Protein AF-A0A849DBI5-F1 (afdb_monomer)

Mean predicted aligned error: 13.07 Å

Secondary structure (DSSP, 8-state):
--HHHHHHHHHTT---------HHHHHHHHHHH-HHHHHHHHHHHHHHHHHHHHHHTTS-----------

Structure (mmCIF, N/CA/C/O backbone):
data_AF-A0A849DBI5-F1
#
_entry.id   AF-A0A849DBI5-F1
#
loop_
_atom_site.group_PDB
_atom_site.id
_atom_site.type_symbol
_atom_site.label_atom_id
_atom_site.label_alt_id
_atom_site.label_comp_id
_atom_site.label_asym_id
_atom_site.label_entity_id
_atom_site.label_seq_id
_atom_site.pdbx_PDB_ins_code
_atom_site.Cartn_x
_atom_site.Cartn_y
_atom_site.Cartn_z
_atom_site.occupancy
_atom_site.B_iso_or_equiv
_atom_site.auth_seq_id
_atom_site.auth_comp_id
_atom_site.auth_asym_id
_atom_site.auth_atom_id
_atom_site.pdbx_PDB_model_num
ATOM 1 N N . MET A 1 1 ? 15.796 -34.761 -53.008 1.00 52.72 1 MET A N 1
ATOM 2 C CA . MET A 1 1 ? 15.641 -33.290 -53.033 1.00 52.72 1 MET A CA 1
ATOM 3 C C . MET A 1 1 ? 14.666 -32.825 -51.941 1.00 52.72 1 MET A C 1
ATOM 5 O O . MET A 1 1 ? 13.942 -31.866 -52.136 1.00 52.72 1 MET A O 1
ATOM 9 N N . ASN A 1 2 ? 14.641 -33.495 -50.776 1.00 49.47 2 ASN A N 1
ATOM 10 C CA . ASN A 1 2 ? 13.513 -33.392 -49.831 1.00 49.47 2 ASN A CA 1
ATOM 11 C C . ASN A 1 2 ? 13.959 -32.833 -48.467 1.00 49.47 2 ASN A C 1
ATOM 13 O O . ASN A 1 2 ? 13.160 -32.246 -47.750 1.00 49.47 2 ASN A O 1
ATOM 17 N N . ILE A 1 3 ? 15.258 -32.931 -48.145 1.00 62.00 3 ILE A N 1
ATOM 18 C CA . ILE A 1 3 ? 15.839 -32.386 -46.907 1.00 62.00 3 ILE A CA 1
ATOM 19 C C . ILE A 1 3 ? 15.928 -30.848 -46.940 1.00 62.00 3 ILE A C 1
ATOM 21 O O . ILE A 1 3 ? 15.734 -30.185 -45.928 1.00 62.00 3 ILE A O 1
ATOM 25 N N . LYS A 1 4 ? 16.162 -30.270 -48.130 1.00 56.50 4 LYS A N 1
ATOM 26 C CA . LYS A 1 4 ? 16.276 -28.814 -48.328 1.00 56.50 4 LYS A CA 1
ATOM 27 C C . LYS A 1 4 ? 14.930 -28.102 -48.144 1.00 56.50 4 LYS A C 1
ATOM 29 O O . LYS A 1 4 ? 14.907 -26.983 -47.654 1.00 56.50 4 LYS A O 1
A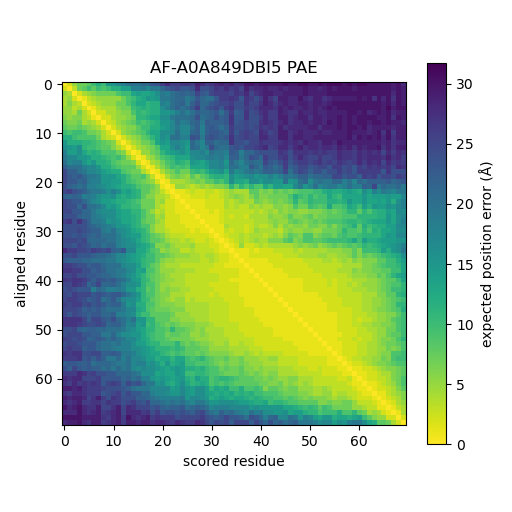TOM 34 N N . ILE A 1 5 ? 13.827 -28.771 -48.495 1.00 62.12 5 ILE A N 1
ATOM 35 C CA . ILE A 1 5 ? 12.457 -28.250 -48.364 1.00 62.12 5 ILE A CA 1
ATOM 36 C C . ILE A 1 5 ? 12.022 -28.245 -46.890 1.00 62.12 5 ILE A C 1
ATOM 38 O O . ILE A 1 5 ? 11.454 -27.260 -46.431 1.00 62.12 5 ILE A O 1
ATOM 42 N N . GLY A 1 6 ? 12.362 -29.292 -46.125 1.00 60.19 6 GLY A N 1
ATOM 43 C CA . GLY A 1 6 ? 12.099 -29.334 -44.680 1.00 60.19 6 GLY A CA 1
ATOM 44 C C . GLY A 1 6 ? 12.867 -28.266 -43.894 1.00 60.19 6 GLY A C 1
ATOM 45 O O . GLY A 1 6 ? 12.313 -27.653 -42.986 1.00 60.19 6 GLY A O 1
ATOM 46 N N . LEU A 1 7 ? 14.114 -27.982 -44.289 1.00 59.50 7 LEU A N 1
ATOM 47 C CA . LEU A 1 7 ? 14.923 -26.924 -43.675 1.00 59.50 7 LEU A CA 1
ATOM 48 C C . LEU A 1 7 ? 14.394 -25.515 -44.003 1.00 59.50 7 LEU A C 1
ATOM 50 O O . LEU A 1 7 ? 14.449 -24.631 -43.153 1.00 59.50 7 LEU A O 1
ATOM 54 N N . LEU A 1 8 ? 13.835 -25.314 -45.202 1.00 59.72 8 LEU A N 1
ATOM 55 C CA . LEU A 1 8 ? 13.232 -24.038 -45.606 1.00 59.72 8 LEU A CA 1
ATOM 56 C C . LEU A 1 8 ? 11.939 -23.732 -44.825 1.00 59.72 8 LEU A C 1
ATOM 58 O O . LEU A 1 8 ? 11.654 -22.572 -44.541 1.00 59.72 8 LEU A O 1
ATOM 62 N N . LEU A 1 9 ? 11.180 -24.768 -44.444 1.00 58.81 9 LEU A N 1
ATOM 63 C CA . LEU A 1 9 ? 9.931 -24.631 -43.688 1.00 58.81 9 LEU A CA 1
ATOM 64 C C . LEU A 1 9 ? 10.171 -24.248 -42.217 1.00 58.81 9 LEU A C 1
ATOM 66 O O . LEU A 1 9 ? 9.368 -23.528 -41.632 1.00 58.81 9 LEU A O 1
ATOM 70 N N . LEU A 1 10 ? 11.293 -24.676 -41.628 1.00 58.16 10 LEU A N 1
ATOM 71 C CA . LEU A 1 10 ? 11.625 -24.391 -40.226 1.00 58.16 10 LEU A CA 1
ATOM 72 C C . LEU A 1 10 ? 12.070 -22.934 -39.998 1.00 58.16 10 LEU A C 1
ATOM 74 O O . LEU A 1 10 ? 11.868 -22.387 -38.919 1.00 58.16 10 LEU A O 1
ATOM 78 N N . ILE A 1 11 ? 12.629 -22.284 -41.023 1.00 61.81 11 ILE A N 1
ATOM 79 C CA . ILE A 1 11 ? 13.083 -20.885 -40.956 1.00 61.81 11 ILE A CA 1
ATOM 80 C C . ILE A 1 11 ? 11.895 -19.904 -41.061 1.00 61.81 11 ILE A C 1
ATOM 82 O O . ILE A 1 11 ? 11.971 -18.786 -40.558 1.00 61.81 11 ILE A O 1
ATOM 86 N N . GLY A 1 12 ? 10.767 -20.326 -41.647 1.00 59.16 12 GLY A N 1
ATOM 87 C CA . GLY A 1 12 ? 9.587 -19.478 -41.859 1.00 59.16 12 GLY A CA 1
ATOM 88 C C . GLY A 1 12 ? 8.738 -19.182 -40.614 1.00 59.16 12 GLY A C 1
ATOM 89 O O . GLY A 1 12 ? 7.956 -18.237 -40.643 1.00 59.16 12 GLY A O 1
ATOM 90 N N . LEU A 1 13 ? 8.883 -19.943 -39.519 1.00 61.62 13 LEU A N 1
ATOM 91 C CA . LEU A 1 13 ? 8.105 -19.736 -38.282 1.00 61.62 13 LEU A CA 1
ATOM 92 C C . LEU A 1 13 ? 8.771 -18.786 -37.269 1.00 61.62 13 LEU A C 1
ATOM 94 O O . LEU A 1 13 ? 8.183 -18.475 -36.236 1.00 61.62 13 LEU A O 1
ATOM 98 N N . GLY A 1 14 ? 9.987 -18.315 -37.543 1.00 61.84 14 GLY A N 1
ATOM 99 C CA . GLY A 1 14 ? 10.759 -17.470 -36.633 1.00 61.84 14 GLY A CA 1
ATOM 100 C C . GLY A 1 14 ? 10.576 -15.973 -36.873 1.00 61.84 14 GLY A C 1
ATOM 101 O O . GLY A 1 14 ? 11.571 -15.261 -36.985 1.00 61.84 14 GLY A O 1
ATOM 102 N N . THR A 1 15 ? 9.349 -15.460 -36.986 1.00 62.00 15 THR A N 1
ATOM 103 C CA . THR A 1 15 ? 9.140 -14.002 -36.988 1.00 62.00 15 THR A CA 1
ATOM 104 C C . THR A 1 15 ? 9.299 -13.478 -35.564 1.00 62.00 15 THR A C 1
ATOM 106 O O . THR A 1 15 ? 8.367 -13.520 -34.760 1.00 62.00 15 THR A O 1
ATOM 109 N N . ILE A 1 16 ? 10.500 -13.004 -35.237 1.00 67.12 16 ILE A N 1
ATOM 110 C CA . ILE A 1 16 ? 10.772 -12.275 -33.999 1.00 67.12 16 ILE A CA 1
ATOM 111 C C . ILE A 1 16 ? 10.072 -10.916 -34.125 1.00 67.12 16 ILE A C 1
ATOM 113 O O . ILE A 1 16 ? 10.563 -10.014 -34.802 1.00 67.12 16 ILE A O 1
ATOM 117 N N . HIS A 1 17 ? 8.892 -10.78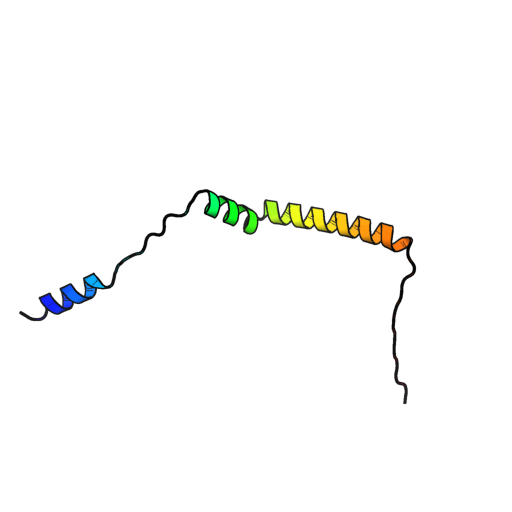2 -33.520 1.00 57.97 17 HIS A N 1
ATOM 118 C CA . HIS A 1 17 ? 8.224 -9.491 -33.373 1.00 57.97 17 HIS A CA 1
ATOM 119 C C . HIS A 1 17 ? 9.031 -8.634 -32.391 1.00 57.97 17 HIS A C 1
ATOM 121 O O . HIS A 1 17 ? 8.940 -8.810 -31.180 1.00 57.97 17 HIS A O 1
ATOM 127 N N . ALA A 1 18 ? 9.838 -7.716 -32.917 1.00 59.53 18 ALA A N 1
ATOM 128 C CA . ALA A 1 18 ? 10.434 -6.645 -32.131 1.00 59.53 18 ALA A CA 1
ATOM 129 C C . ALA A 1 18 ? 9.407 -5.509 -32.014 1.00 59.53 18 ALA A C 1
ATOM 131 O O . ALA A 1 18 ? 9.255 -4.693 -32.922 1.00 59.53 18 ALA A O 1
ATOM 132 N N . SER A 1 19 ? 8.650 -5.490 -30.919 1.00 69.06 19 SER A N 1
ATOM 133 C CA . SER A 1 19 ? 7.774 -4.373 -30.567 1.00 69.06 19 SER A CA 1
ATOM 134 C C . SER A 1 19 ? 8.629 -3.186 -30.120 1.00 69.06 19 SER A C 1
ATOM 136 O O . SER A 1 19 ? 9.423 -3.291 -29.186 1.00 69.06 19 SER A O 1
ATOM 138 N N . ALA A 1 20 ? 8.489 -2.049 -30.802 1.00 71.25 20 ALA A N 1
ATOM 139 C CA . ALA A 1 20 ? 9.160 -0.815 -30.416 1.00 71.25 20 ALA A CA 1
ATOM 140 C C . ALA A 1 20 ? 8.494 -0.249 -29.153 1.00 71.25 20 ALA A C 1
ATOM 142 O O . ALA A 1 20 ? 7.319 0.113 -29.180 1.00 71.25 20 ALA A O 1
ATOM 143 N N . VAL A 1 21 ? 9.242 -0.188 -28.052 1.00 74.44 21 VAL A N 1
ATOM 144 C CA . VAL A 1 21 ? 8.802 0.441 -26.801 1.00 74.44 21 VAL A CA 1
ATOM 145 C C . VAL A 1 21 ? 8.877 1.958 -26.966 1.00 74.44 21 VAL A C 1
ATOM 147 O O . VAL A 1 21 ? 9.907 2.489 -27.390 1.00 74.44 21 VAL A O 1
ATOM 150 N N . THR A 1 22 ? 7.794 2.668 -26.650 1.00 87.38 22 THR A N 1
ATOM 151 C CA . THR A 1 22 ? 7.773 4.133 -26.719 1.00 87.38 22 THR A CA 1
ATOM 152 C C . THR A 1 22 ? 8.305 4.752 -25.425 1.00 87.38 22 THR A C 1
ATOM 154 O O . THR A 1 22 ? 8.295 4.130 -24.365 1.00 87.38 22 THR A O 1
ATOM 157 N N . LEU A 1 23 ? 8.740 6.016 -25.474 1.00 82.88 23 LEU A N 1
ATOM 158 C CA . LEU A 1 23 ? 9.159 6.742 -24.265 1.00 82.88 23 LEU A CA 1
ATOM 159 C C . LEU A 1 23 ? 8.046 6.813 -23.212 1.00 82.88 23 LEU A C 1
ATOM 161 O O . LEU A 1 23 ? 8.335 6.770 -22.021 1.00 82.88 23 LEU A O 1
ATOM 165 N N . LYS A 1 24 ? 6.782 6.892 -23.646 1.00 84.81 24 LYS A N 1
ATOM 166 C CA . LYS A 1 24 ? 5.631 6.871 -22.742 1.00 84.81 24 LYS A CA 1
ATOM 167 C C . LYS A 1 24 ? 5.567 5.553 -21.973 1.00 84.81 24 LYS A C 1
ATOM 169 O O . LYS A 1 24 ? 5.389 5.585 -20.763 1.00 84.81 24 LYS A O 1
ATOM 174 N N . ASP A 1 25 ? 5.769 4.430 -22.655 1.00 85.69 25 ASP A N 1
ATOM 175 C CA . ASP A 1 25 ? 5.731 3.107 -22.025 1.00 85.69 25 ASP A CA 1
ATOM 176 C C . ASP A 1 25 ? 6.856 2.951 -20.994 1.00 85.69 25 ASP A C 1
ATOM 178 O O . ASP A 1 25 ? 6.635 2.393 -19.927 1.00 85.69 25 ASP A O 1
ATOM 182 N N . ILE A 1 26 ? 8.043 3.506 -21.271 1.00 85.94 26 ILE A N 1
ATOM 183 C CA . ILE A 1 26 ? 9.171 3.500 -20.324 1.00 85.94 26 ILE A CA 1
ATOM 184 C C . ILE A 1 26 ? 8.859 4.365 -19.104 1.00 85.94 26 ILE A C 1
ATOM 186 O O . ILE A 1 26 ? 9.142 3.967 -17.980 1.00 85.94 26 ILE A O 1
ATOM 190 N N . VAL A 1 27 ? 8.289 5.555 -19.302 1.00 86.94 27 VAL A N 1
ATOM 191 C CA . VAL A 1 27 ? 7.919 6.431 -18.183 1.00 86.94 27 VAL A CA 1
ATOM 192 C C . VAL A 1 27 ? 6.833 5.778 -17.330 1.00 86.94 27 VAL A C 1
ATOM 194 O O . VAL A 1 27 ? 6.966 5.760 -16.109 1.00 86.94 27 VAL A O 1
ATOM 197 N N . ASP A 1 28 ? 5.807 5.197 -17.953 1.00 87.12 28 ASP A N 1
ATOM 198 C CA . ASP A 1 28 ? 4.746 4.476 -17.249 1.00 87.12 28 ASP A CA 1
ATOM 199 C C . ASP A 1 28 ? 5.316 3.271 -16.479 1.00 87.12 28 ASP A C 1
ATOM 201 O O . ASP A 1 28 ? 4.968 3.057 -15.316 1.00 87.12 28 ASP A O 1
ATOM 205 N N . ASP A 1 29 ? 6.242 2.517 -17.075 1.00 86.38 29 ASP A N 1
ATOM 206 C CA . ASP A 1 29 ? 6.911 1.403 -16.402 1.00 86.38 29 ASP A CA 1
ATOM 207 C C . ASP A 1 29 ? 7.748 1.881 -15.210 1.00 86.38 29 ASP A C 1
ATOM 209 O O . ASP A 1 29 ? 7.624 1.345 -14.110 1.00 86.38 29 ASP A O 1
ATOM 213 N N . VAL A 1 30 ? 8.530 2.953 -15.367 1.00 87.19 30 VAL A N 1
ATOM 214 C CA . VAL A 1 30 ? 9.343 3.529 -14.285 1.00 87.19 30 VAL A CA 1
ATOM 215 C C . VAL A 1 30 ? 8.470 4.069 -13.155 1.00 87.19 30 VAL A C 1
ATOM 217 O O . VAL A 1 30 ? 8.807 3.871 -11.991 1.00 87.19 30 VAL A O 1
ATOM 220 N N . LEU A 1 31 ? 7.344 4.723 -13.442 1.00 86.06 31 LEU A N 1
ATOM 221 C CA . LEU A 1 31 ? 6.437 5.208 -12.396 1.00 86.06 31 LEU A CA 1
ATOM 222 C C . LEU A 1 31 ? 5.864 4.060 -11.553 1.00 86.06 31 LEU A C 1
ATOM 224 O O . LEU A 1 31 ? 5.691 4.221 -10.345 1.00 86.06 31 LEU A O 1
ATOM 228 N N . ASN A 1 32 ? 5.616 2.903 -12.168 1.00 85.50 32 ASN A N 1
ATOM 229 C CA . ASN A 1 32 ? 5.066 1.733 -11.487 1.00 85.50 32 ASN A CA 1
ATOM 230 C C . ASN A 1 32 ? 6.140 0.887 -10.782 1.00 85.50 32 ASN A C 1
ATOM 232 O O . ASN A 1 32 ? 5.913 0.379 -9.682 1.00 85.50 32 ASN A O 1
ATOM 236 N N . THR A 1 33 ? 7.315 0.734 -11.389 1.00 86.25 33 THR A N 1
ATOM 237 C CA . THR A 1 33 ? 8.373 -0.168 -10.906 1.00 86.25 33 THR A CA 1
ATOM 238 C C . THR A 1 33 ? 9.419 0.528 -10.045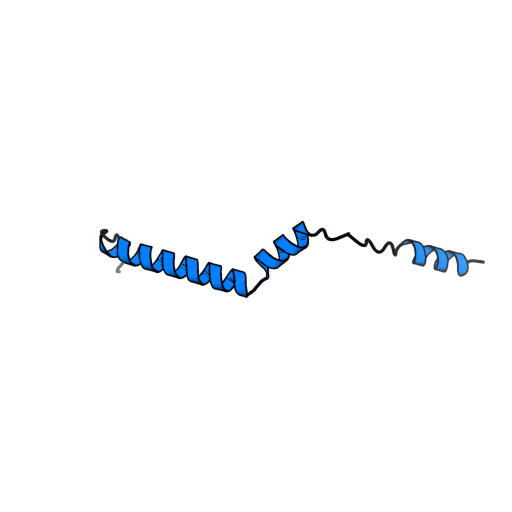 1.00 86.25 33 THR A C 1
ATOM 240 O O . THR A 1 33 ? 10.101 -0.135 -9.261 1.00 86.25 33 THR A O 1
ATOM 243 N N . SER A 1 34 ? 9.547 1.857 -10.131 1.00 90.44 34 SER A N 1
ATOM 244 C CA . SER A 1 34 ? 10.591 2.577 -9.406 1.00 90.44 34 SER A CA 1
ATOM 245 C C . SER A 1 34 ? 10.399 2.444 -7.894 1.00 90.44 34 SER A C 1
ATOM 247 O O . SER A 1 34 ? 9.358 2.845 -7.354 1.00 90.44 34 SER A O 1
ATOM 249 N N . PRO A 1 35 ? 11.406 1.932 -7.164 1.00 89.62 35 PRO A N 1
ATOM 250 C CA . PRO A 1 35 ? 11.326 1.812 -5.714 1.00 89.62 35 PRO A CA 1
ATOM 251 C C . PRO A 1 35 ? 11.218 3.185 -5.045 1.00 89.62 35 PRO A C 1
ATOM 253 O O . PRO A 1 35 ? 10.524 3.314 -4.044 1.00 89.62 35 PRO A O 1
ATOM 256 N N . ILE A 1 36 ? 11.824 4.220 -5.635 1.00 91.50 36 ILE A N 1
ATOM 257 C CA . ILE A 1 36 ? 11.812 5.589 -5.104 1.00 91.50 36 ILE A CA 1
ATOM 258 C C . ILE A 1 36 ? 10.398 6.175 -5.162 1.00 91.50 36 ILE A C 1
ATOM 260 O O . ILE A 1 36 ? 9.924 6.748 -4.183 1.00 91.50 36 ILE A O 1
ATOM 264 N N . VAL A 1 37 ? 9.701 6.016 -6.293 1.00 90.62 37 VAL A N 1
ATOM 265 C CA . VAL A 1 37 ? 8.322 6.513 -6.451 1.00 90.62 37 VAL A CA 1
ATOM 266 C C . VAL A 1 37 ? 7.394 5.791 -5.480 1.00 90.62 37 VAL A C 1
ATOM 268 O O . VAL A 1 37 ? 6.622 6.427 -4.764 1.00 90.62 37 VAL A O 1
ATOM 271 N N . ASN A 1 38 ? 7.529 4.469 -5.391 1.00 92.12 38 ASN A N 1
ATOM 272 C CA . ASN A 1 38 ? 6.743 3.649 -4.478 1.00 92.12 38 ASN A CA 1
ATOM 273 C C . ASN A 1 38 ? 6.998 3.986 -3.003 1.00 92.12 38 ASN A C 1
ATOM 275 O O . ASN A 1 38 ? 6.053 4.049 -2.221 1.00 92.12 38 ASN A O 1
ATOM 279 N N . GLU A 1 39 ? 8.247 4.232 -2.608 1.00 93.81 39 GLU A N 1
ATOM 280 C CA .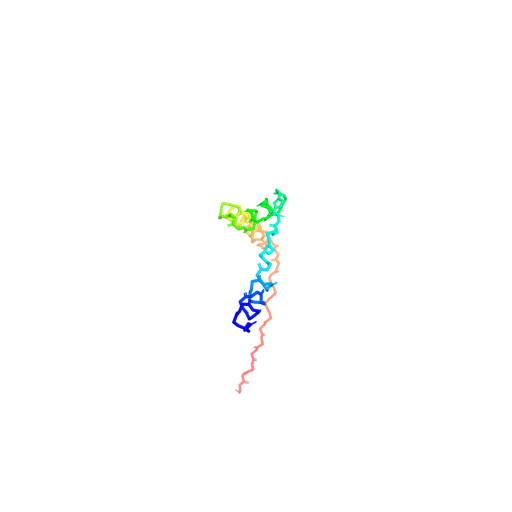 GLU A 1 39 ? 8.603 4.659 -1.253 1.00 93.81 39 GLU A CA 1
ATOM 281 C C . GLU A 1 39 ? 7.953 6.005 -0.915 1.00 93.81 39 GLU A C 1
ATOM 283 O O . GLU A 1 39 ? 7.289 6.138 0.111 1.00 93.81 39 GLU A O 1
ATOM 288 N N . ARG A 1 40 ? 8.068 6.993 -1.810 1.00 93.69 40 ARG A N 1
ATOM 289 C CA . ARG A 1 40 ? 7.455 8.316 -1.621 1.00 93.69 40 ARG A CA 1
ATOM 290 C C . ARG A 1 40 ? 5.931 8.230 -1.551 1.00 93.69 40 ARG A C 1
ATOM 292 O O . ARG A 1 40 ? 5.338 8.854 -0.676 1.00 93.69 40 ARG A O 1
ATOM 299 N N . LEU A 1 41 ? 5.305 7.426 -2.410 1.00 95.12 41 LEU A N 1
AT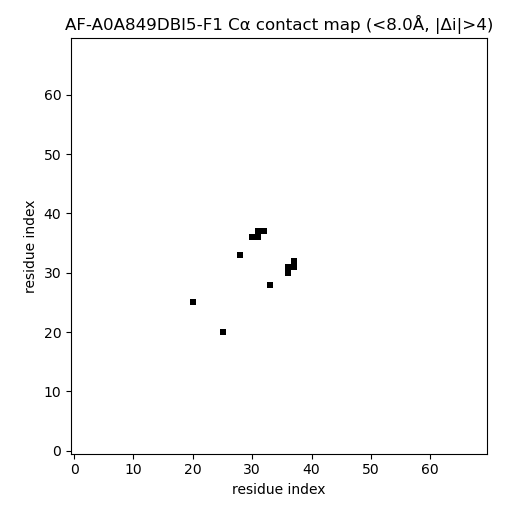OM 300 C CA . LEU A 1 41 ? 3.859 7.206 -2.396 1.00 95.12 41 LEU A CA 1
ATOM 301 C C . LEU A 1 41 ? 3.394 6.534 -1.097 1.00 95.12 41 LEU A C 1
ATOM 303 O O . LEU A 1 41 ? 2.358 6.907 -0.549 1.00 95.12 41 LEU A O 1
ATOM 307 N N . LYS A 1 42 ? 4.152 5.557 -0.590 1.00 95.38 42 LYS A N 1
ATOM 308 C CA . LYS A 1 42 ? 3.864 4.914 0.699 1.00 95.38 42 LYS A CA 1
ATOM 309 C C . LYS A 1 42 ? 3.989 5.895 1.856 1.00 95.38 42 LYS A C 1
ATOM 311 O O . LYS A 1 42 ? 3.085 5.940 2.679 1.00 95.38 42 LYS A O 1
ATOM 316 N N . ASN A 1 43 ? 5.047 6.703 1.881 1.00 96.81 43 ASN A N 1
ATOM 317 C CA . ASN A 1 43 ? 5.233 7.723 2.913 1.00 96.81 43 ASN A CA 1
ATOM 318 C C . ASN A 1 43 ? 4.096 8.747 2.885 1.00 96.81 43 ASN A C 1
ATOM 320 O O . ASN A 1 43 ? 3.535 9.063 3.925 1.00 96.81 43 ASN A O 1
ATOM 324 N N . TYR A 1 44 ? 3.698 9.197 1.693 1.00 96.88 44 TYR A N 1
ATOM 325 C CA . TYR A 1 44 ? 2.555 10.091 1.533 1.00 96.88 44 TYR A CA 1
ATOM 326 C C . TYR A 1 44 ? 1.267 9.481 2.100 1.00 96.88 44 TYR A C 1
ATOM 328 O O . TYR A 1 44 ? 0.583 10.116 2.896 1.00 96.88 44 TYR A O 1
ATOM 336 N N . ARG A 1 45 ? 0.955 8.227 1.744 1.00 97.44 45 ARG A N 1
ATOM 337 C CA . ARG A 1 45 ? -0.215 7.520 2.288 1.00 97.44 45 ARG A CA 1
ATOM 338 C C . ARG A 1 45 ? -0.138 7.370 3.805 1.00 97.44 45 ARG A C 1
ATOM 340 O O . ARG A 1 45 ? -1.138 7.604 4.464 1.00 97.44 45 ARG A O 1
ATOM 347 N N . ALA A 1 46 ? 1.029 7.039 4.353 1.00 97.94 46 ALA A N 1
ATOM 348 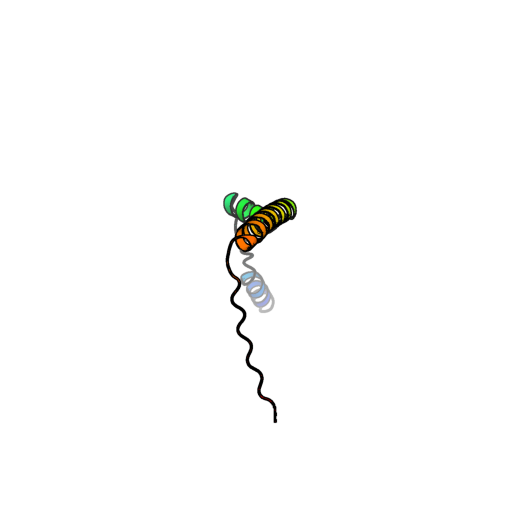C CA . ALA A 1 46 ? 1.218 6.932 5.797 1.00 97.94 46 ALA A CA 1
ATOM 349 C C . ALA A 1 46 ? 0.903 8.258 6.506 1.00 97.94 46 ALA A C 1
ATOM 351 O O . ALA A 1 46 ? 0.143 8.262 7.466 1.00 97.94 46 ALA A O 1
ATOM 352 N N . THR A 1 47 ? 1.389 9.386 5.982 1.00 97.81 47 THR A N 1
ATOM 353 C CA . THR A 1 47 ? 1.055 10.714 6.520 1.00 97.81 47 THR A CA 1
ATOM 354 C C . THR A 1 47 ? -0.442 11.020 6.422 1.00 97.81 47 THR A C 1
ATOM 356 O O . THR A 1 47 ? -1.014 11.577 7.353 1.00 97.81 47 THR A O 1
ATOM 359 N N . GLN A 1 48 ? -1.107 10.638 5.327 1.00 98.12 48 GLN A N 1
ATOM 360 C CA . GLN A 1 48 ? -2.559 10.808 5.210 1.00 98.12 48 GLN A CA 1
ATOM 361 C C . GLN A 1 48 ? -3.326 9.980 6.250 1.00 98.12 48 GLN A C 1
ATOM 363 O O . GLN A 1 48 ? -4.281 10.486 6.831 1.00 98.12 48 GLN A O 1
ATOM 368 N N . GLU A 1 49 ? -2.900 8.743 6.513 1.00 97.19 49 GLU A N 1
ATOM 369 C CA . GLU A 1 49 ? -3.491 7.902 7.561 1.00 97.19 49 GLU A CA 1
ATOM 370 C C . GLU A 1 49 ? -3.232 8.476 8.960 1.00 97.19 49 GLU A C 1
ATOM 372 O O . GLU A 1 49 ? -4.129 8.474 9.794 1.00 97.19 49 GLU A O 1
ATOM 377 N N . GLU A 1 50 ? -2.047 9.034 9.226 1.00 97.06 50 GLU A N 1
ATOM 378 C CA . GLU A 1 50 ? -1.759 9.726 10.491 1.00 97.06 50 GLU A CA 1
ATOM 379 C C . GLU A 1 50 ? -2.703 10.915 10.721 1.00 97.06 50 GLU A C 1
ATOM 381 O O . GLU A 1 50 ? -3.236 11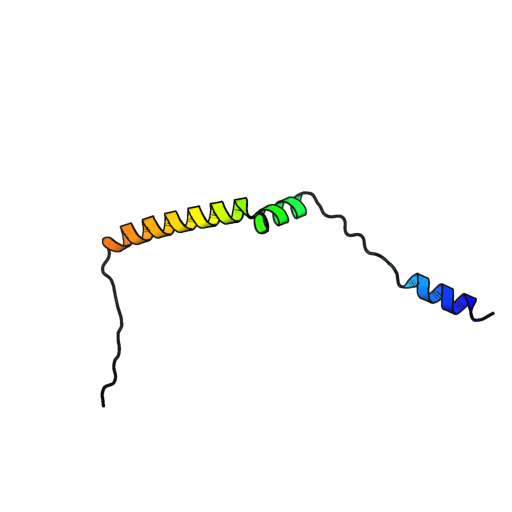.075 11.821 1.00 97.06 50 GLU A O 1
ATOM 386 N N . ILE A 1 51 ? -2.959 11.714 9.679 1.00 97.19 51 ILE A N 1
ATOM 387 C CA . ILE A 1 51 ? -3.942 12.805 9.727 1.00 97.19 51 ILE A CA 1
ATOM 388 C C . ILE A 1 51 ? -5.344 12.241 9.979 1.00 97.19 51 ILE A C 1
ATOM 390 O O . ILE A 1 51 ? -6.036 12.718 10.876 1.00 97.19 51 ILE A O 1
ATOM 394 N N . ALA A 1 52 ? -5.748 11.200 9.248 1.00 96.19 52 ALA A N 1
ATOM 395 C CA . ALA A 1 52 ? -7.058 10.574 9.413 1.00 96.19 52 ALA A CA 1
ATOM 396 C C . ALA A 1 52 ? -7.256 10.001 10.827 1.00 96.19 52 ALA A C 1
ATOM 398 O O . ALA A 1 52 ? -8.336 10.133 11.394 1.00 96.19 52 ALA A O 1
ATOM 399 N N . ILE A 1 53 ? -6.219 9.411 11.430 1.00 95.88 53 ILE A N 1
ATOM 400 C CA . ILE A 1 53 ? -6.234 8.926 12.817 1.00 95.88 53 ILE A CA 1
ATOM 401 C C . ILE A 1 53 ? -6.377 10.094 13.798 1.00 95.88 53 ILE A C 1
ATOM 403 O O . ILE A 1 53 ? -7.164 10.007 14.744 1.00 95.88 53 ILE A O 1
ATOM 407 N N . ALA A 1 54 ? -5.641 11.187 13.581 1.00 95.50 54 ALA A N 1
ATOM 408 C CA . ALA A 1 54 ? -5.752 12.383 14.411 1.00 95.50 54 ALA A CA 1
ATOM 409 C C . ALA A 1 54 ? -7.167 12.981 14.346 1.00 95.50 54 ALA A C 1
ATOM 411 O O . ALA A 1 54 ? -7.736 13.338 15.377 1.00 95.50 54 ALA A O 1
ATOM 412 N N . GLU A 1 55 ? -7.761 13.028 13.152 1.00 95.38 55 GLU A N 1
ATOM 413 C CA . GLU A 1 55 ? -9.140 13.471 12.945 1.00 95.38 55 GLU A CA 1
ATOM 414 C C . GLU A 1 55 ? -10.161 12.502 13.556 1.00 95.38 55 GLU A C 1
ATOM 416 O O . GLU A 1 55 ? -11.111 12.943 14.201 1.00 95.38 55 GLU A O 1
ATOM 421 N N . ALA A 1 56 ? -9.950 11.188 13.421 1.00 93.44 56 ALA A N 1
ATOM 422 C CA . ALA A 1 56 ? -10.806 10.146 13.989 1.00 93.44 56 ALA A CA 1
ATOM 423 C C . ALA A 1 56 ? -10.948 10.269 15.512 1.00 93.44 56 ALA A C 1
ATOM 425 O O . ALA A 1 56 ? -12.004 9.942 16.050 1.00 93.44 56 ALA A O 1
ATOM 426 N N . GLY A 1 57 ? -9.935 10.808 16.200 1.00 92.06 57 GLY A N 1
ATOM 427 C CA . GLY A 1 57 ? -9.994 11.112 17.631 1.00 92.06 57 GLY A CA 1
ATOM 428 C C . GLY A 1 57 ? -11.088 12.112 18.032 1.00 92.06 57 GLY A C 1
ATOM 429 O O . GLY A 1 57 ? -11.471 12.149 19.201 1.00 92.06 57 GLY A O 1
ATOM 430 N N . TYR A 1 58 ? -11.622 12.897 17.090 1.00 94.69 58 TYR A N 1
ATOM 431 C CA . TYR A 1 58 ? -12.738 13.819 17.328 1.00 94.69 58 TYR A CA 1
ATOM 432 C C . TYR A 1 58 ? -14.117 13.207 17.054 1.00 94.69 58 TYR A C 1
ATOM 434 O O . TYR A 1 58 ? -15.131 13.822 17.391 1.00 94.69 58 TYR A O 1
ATOM 442 N N . TYR A 1 59 ? -14.180 12.015 16.458 1.00 94.88 59 TYR A N 1
ATOM 443 C CA . TYR A 1 59 ? -15.433 11.362 16.088 1.00 94.88 59 TYR A CA 1
ATOM 444 C C . TYR A 1 59 ? -15.761 10.198 17.034 1.00 94.88 59 TYR A C 1
ATOM 446 O O . TYR A 1 59 ? -14.863 9.528 17.545 1.00 94.88 59 TYR A O 1
ATOM 454 N N . PRO A 1 60 ? -17.053 9.921 17.287 1.00 93.06 60 PRO A N 1
ATOM 455 C CA . PRO A 1 60 ? -17.443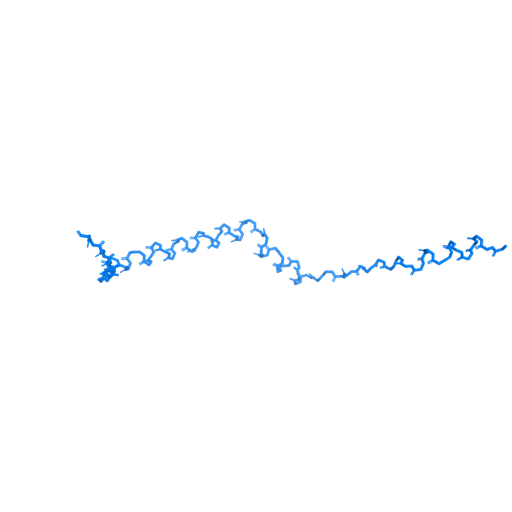 8.739 18.043 1.00 93.06 60 PRO A CA 1
ATOM 456 C C . PRO A 1 60 ? -17.089 7.462 17.270 1.00 93.06 60 PRO A C 1
ATOM 458 O O . PRO A 1 60 ? -17.291 7.380 16.057 1.00 93.06 60 PRO A O 1
ATOM 461 N N . THR A 1 61 ? -16.615 6.440 17.980 1.00 91.62 61 THR A N 1
ATOM 462 C CA . THR A 1 61 ? -16.373 5.108 17.416 1.00 91.62 61 THR A CA 1
ATOM 463 C C . THR A 1 61 ? -17.617 4.230 17.568 1.00 91.62 61 THR A C 1
ATOM 465 O O . THR A 1 61 ? -18.291 4.253 18.599 1.00 91.62 61 THR A O 1
ATOM 468 N N . LEU A 1 62 ? -17.945 3.454 16.530 1.00 91.69 62 LEU A N 1
ATOM 469 C CA . LEU A 1 62 ? -19.048 2.491 16.550 1.00 91.69 62 LEU A CA 1
ATOM 470 C C . LEU A 1 62 ? -18.497 1.077 16.359 1.00 91.69 62 LEU A C 1
ATOM 472 O O . LEU A 1 62 ? -18.198 0.667 15.241 1.00 91.69 62 LEU A O 1
ATOM 476 N N . ASP A 1 63 ? -18.424 0.322 17.452 1.00 91.88 63 ASP A N 1
ATOM 477 C CA . ASP A 1 63 ? -18.038 -1.088 17.435 1.00 91.88 63 ASP A CA 1
ATOM 478 C C . ASP A 1 63 ? -19.280 -1.974 17.577 1.00 91.88 63 ASP A C 1
ATOM 480 O O . ASP A 1 63 ? -19.960 -1.959 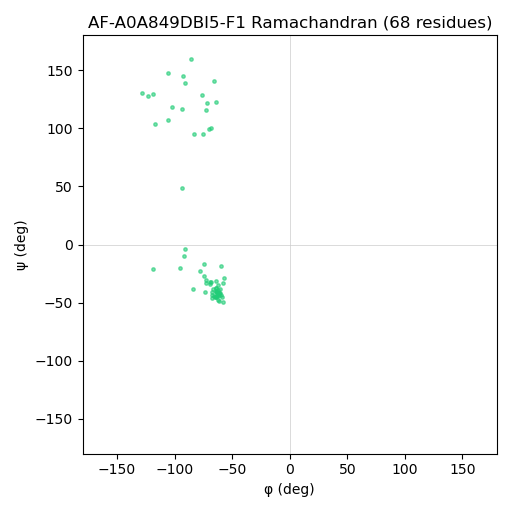18.605 1.00 91.88 63 ASP A O 1
ATOM 484 N N . LEU A 1 64 ? -19.561 -2.804 16.572 1.00 92.62 64 LEU A N 1
ATOM 485 C CA . LEU A 1 64 ? -20.616 -3.813 16.648 1.00 92.62 64 LEU A CA 1
ATOM 486 C C . LEU A 1 64 ? -20.022 -5.144 17.104 1.00 92.62 64 LEU A C 1
ATOM 488 O O . LEU A 1 64 ? -19.205 -5.749 16.412 1.00 92.62 64 LEU A O 1
ATOM 492 N N . ARG A 1 65 ? -20.452 -5.619 18.274 1.00 91.38 65 ARG A N 1
ATOM 493 C CA . ARG A 1 65 ? -20.057 -6.923 18.815 1.00 91.38 65 ARG A CA 1
ATOM 494 C C . ARG A 1 65 ? -21.306 -7.752 19.084 1.00 91.38 65 ARG A C 1
ATOM 496 O O . ARG A 1 65 ? -22.222 -7.291 19.756 1.00 91.38 65 ARG A O 1
ATOM 503 N N . SER A 1 66 ? -21.335 -8.975 18.567 1.00 89.62 66 SER A N 1
ATOM 504 C CA . SER A 1 66 ? -22.368 -9.969 18.862 1.00 89.62 66 SER A CA 1
ATOM 505 C C . SER A 1 66 ? -21.698 -11.173 19.511 1.00 89.62 66 SER A C 1
ATOM 507 O O . SER A 1 66 ? -20.692 -11.668 19.006 1.00 89.62 66 SER A O 1
ATOM 509 N N . ALA A 1 67 ? -22.228 -11.617 20.647 1.00 84.06 67 ALA A N 1
ATOM 510 C CA . ALA A 1 67 ? -21.784 -12.823 21.329 1.00 84.06 67 ALA A CA 1
ATOM 511 C C . ALA A 1 67 ? -23.004 -13.705 21.608 1.00 84.06 67 ALA A C 1
ATOM 513 O O . ALA A 1 67 ? -24.003 -13.232 22.146 1.00 84.06 67 ALA A O 1
ATOM 514 N N . VAL A 1 68 ? -22.914 -14.985 21.247 1.00 84.50 68 VAL A N 1
ATOM 515 C CA . VAL A 1 68 ? -23.907 -16.011 21.588 1.00 84.50 68 VAL A CA 1
ATOM 516 C C . VAL A 1 68 ? -23.301 -16.879 22.689 1.00 84.50 68 VAL A C 1
ATOM 518 O O . VAL A 1 68 ? -22.362 -17.632 22.439 1.00 84.50 68 VAL A O 1
ATOM 521 N N . GLY A 1 69 ? -23.801 -16.725 23.916 1.00 81.81 69 GLY A N 1
ATOM 522 C CA . GLY A 1 69 ? -23.489 -17.598 25.053 1.00 81.81 69 GLY A CA 1
ATOM 523 C C . GLY A 1 69 ? -24.519 -18.724 25.169 1.00 81.81 69 GLY A C 1
ATOM 524 O O . GLY A 1 69 ? -25.685 -18.509 24.842 1.00 81.81 69 GLY A O 1
ATOM 525 N N . LYS A 1 70 ? -24.079 -19.917 25.587 1.00 60.72 70 LYS A N 1
ATOM 526 C CA . LYS A 1 70 ? -24.927 -21.102 25.785 1.00 60.72 70 LYS A CA 1
ATOM 527 C C . LYS A 1 70 ? -25.550 -21.121 27.178 1.00 60.72 70 LYS A C 1
ATOM 529 O O . LYS A 1 70 ? -24.835 -20.720 28.122 1.00 60.72 70 LYS A O 1
#

pLDDT: mean 81.96, std 14.9, range [49.47, 98.12]

Sequence (70 aa):
MNIKIGLLLLIGLGTIHASAVTLKDIVDDVLNTSPIVNERLKNYRATQEEIAIAEAGYYPTLDLRSAVGK

Solvent-accessible surface area (backbone atoms only — not comparable to full-atom values): 4598 Å² total; per-residue (Å²): 136,62,68,67,55,58,57,57,58,64,64,70,75,67,76,78,82,79,77,83,81,49,73,65,57,52,50,55,47,45,62,72,67,32,65,68,53,50,50,53,52,49,53,52,50,51,54,51,50,52,49,51,54,62,54,48,72,78,50,89,86,87,84,90,83,86,82,88,82,135

Radius of gyration: 29.77 Å; Cα contacts (8 Å, |Δi|>4): 6; chains: 1; bounding box: 41×47×79 Å

Foldseek 3Di:
DVVVVVVVVVVVVPPPPPDDQDPVNVVVCCCVPPPVNVVVVVVVVVVVVVVVVVVCVVDDDDDDDDDDDD